Protein AF-K7KP68-F1 (afdb_monomer)

Secondary structure (DSSP, 8-state):
--HHHHTTSTTS-HHHHHHHHHHHHHHHHHHHHHHHHTTB-HHHHTSHHHHHHHHHHHHEETTEEPPHHHHHHHHHHHHHHGGGSHHHHHHHHHHHTTSS---B-SPPPGGGG---

Sequence (116 aa):
MSTRGFLHFEDLSDQQKDKVLNAQVKIEKAIEKALPSDGYSRDELSQRNKRDEIRGFLVYCNGKLLSMKTYDSYVKEVELGTHRSQPYKVLINAISSSNLFLKKVKKIKRWELGRL

Nearest PDB structures (foldseek):
  5zt3-assembly1_A  TM=5.868E-01  e=9.587E-01  Oryza sativa Indica Group

Structure (mmCIF, N/CA/C/O backbone):
data_AF-K7KP68-F1
#
_entry.id   AF-K7KP68-F1
#
loop_
_atom_site.group_PDB
_atom_site.id
_atom_site.type_symbol
_atom_site.label_atom_id
_atom_site.label_alt_id
_atom_site.label_comp_id
_atom_site.label_asym_id
_atom_site.label_entity_id
_atom_site.label_seq_id
_atom_site.pdbx_PDB_ins_code
_atom_site.Cartn_x
_atom_site.Cartn_y
_atom_site.Cartn_z
_atom_site.occupancy
_atom_site.B_iso_or_equiv
_atom_site.auth_seq_id
_atom_site.auth_comp_id
_atom_site.auth_asym_id
_atom_site.auth_atom_id
_atom_site.pdbx_PDB_model_num
ATOM 1 N N . MET A 1 1 ? -17.477 -11.080 -10.272 1.00 33.06 1 MET A N 1
ATOM 2 C CA . MET A 1 1 ? -17.113 -10.468 -8.971 1.00 33.06 1 MET A CA 1
ATOM 3 C C . MET A 1 1 ? -16.057 -11.362 -8.330 1.00 33.06 1 MET A C 1
ATOM 5 O O . MET A 1 1 ? -16.180 -12.568 -8.470 1.00 33.06 1 MET A O 1
ATOM 9 N N . SER A 1 2 ? -14.970 -10.817 -7.770 1.00 37.88 2 SER A N 1
ATOM 10 C CA . SER A 1 2 ? -13.851 -11.637 -7.266 1.00 37.88 2 SER A CA 1
ATOM 11 C C . SER A 1 2 ? -14.236 -12.282 -5.935 1.00 37.88 2 SER A C 1
ATOM 13 O O . SER A 1 2 ? -14.324 -11.596 -4.919 1.00 37.88 2 SER A O 1
ATOM 15 N N . THR A 1 3 ? -14.477 -13.592 -5.950 1.00 41.41 3 THR A N 1
ATOM 16 C CA . THR A 1 3 ? -14.925 -14.417 -4.813 1.00 41.41 3 THR A CA 1
ATOM 17 C C . THR A 1 3 ? -13.996 -14.323 -3.599 1.00 41.41 3 THR A C 1
ATOM 19 O O . THR A 1 3 ? -14.434 -14.502 -2.469 1.00 41.41 3 THR A O 1
ATOM 22 N N . ARG A 1 4 ? -12.718 -13.974 -3.815 1.00 44.75 4 ARG A N 1
ATOM 23 C CA . ARG A 1 4 ? -11.720 -13.833 -2.745 1.00 44.75 4 ARG A CA 1
ATOM 24 C C . ARG A 1 4 ? -12.038 -12.715 -1.762 1.00 44.75 4 ARG A C 1
ATOM 26 O O . ARG A 1 4 ? -11.7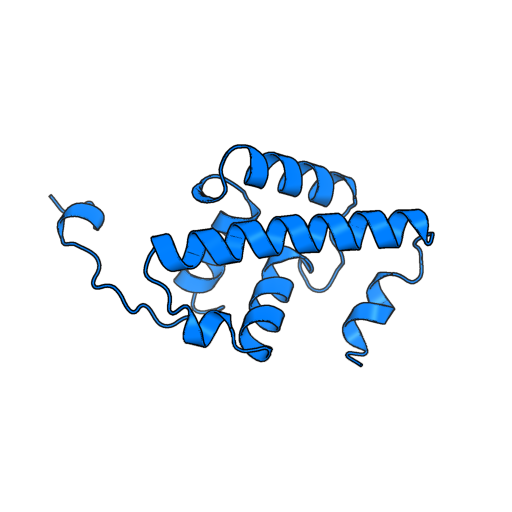95 -12.893 -0.583 1.00 44.75 4 ARG A O 1
ATOM 33 N N . GLY A 1 5 ? -12.597 -11.592 -2.219 1.00 45.25 5 GLY A N 1
ATOM 34 C CA . GLY A 1 5 ? -12.920 -10.485 -1.316 1.00 45.25 5 GLY A CA 1
ATOM 35 C C . GLY A 1 5 ? -13.990 -10.869 -0.295 1.00 45.25 5 GLY A C 1
ATOM 36 O O . GLY A 1 5 ? -13.864 -10.518 0.868 1.00 45.25 5 GLY A O 1
ATOM 37 N N . PHE A 1 6 ? -15.003 -11.632 -0.719 1.00 47.97 6 PHE A N 1
ATOM 38 C CA . PHE A 1 6 ? -16.181 -11.942 0.096 1.00 47.97 6 PHE A CA 1
ATOM 39 C C . PHE A 1 6 ? -15.846 -12.799 1.325 1.00 47.97 6 PHE A C 1
ATOM 41 O O . PHE A 1 6 ? -16.339 -12.512 2.412 1.00 47.97 6 PHE A O 1
ATOM 48 N N . LEU A 1 7 ? -14.935 -13.768 1.177 1.00 53.19 7 LEU A N 1
ATOM 49 C CA . LEU A 1 7 ? -14.553 -14.685 2.259 1.00 53.19 7 LEU A CA 1
ATOM 50 C C . LEU A 1 7 ? -13.915 -13.980 3.469 1.00 53.19 7 LEU A C 1
ATOM 52 O O . LEU A 1 7 ? -13.895 -14.522 4.565 1.00 53.19 7 LEU A O 1
ATOM 56 N N . HIS A 1 8 ? -13.353 -12.784 3.285 1.00 62.25 8 HIS A N 1
ATOM 57 C CA . HIS A 1 8 ? -12.605 -12.098 4.340 1.00 62.25 8 HIS A CA 1
ATOM 58 C C . HIS A 1 8 ? -13.469 -11.221 5.256 1.00 62.25 8 HIS A C 1
ATOM 60 O O . HIS A 1 8 ? -12.961 -10.736 6.266 1.00 62.25 8 HIS A O 1
ATOM 66 N N . PHE A 1 9 ? -14.742 -10.998 4.913 1.00 66.75 9 PHE A N 1
ATOM 67 C CA . PHE A 1 9 ? -15.640 -10.090 5.637 1.00 66.75 9 PHE A CA 1
ATOM 68 C C . PHE A 1 9 ? -16.768 -10.797 6.401 1.00 66.75 9 PHE A C 1
ATOM 70 O O . PHE A 1 9 ? -17.613 -10.095 6.956 1.00 66.75 9 PHE A O 1
ATOM 77 N N . GLU A 1 10 ? -16.820 -12.136 6.412 1.00 68.88 10 GLU A N 1
ATOM 78 C CA . GLU A 1 10 ? -17.961 -12.894 6.964 1.00 68.88 10 GLU A CA 1
ATOM 79 C C . GLU A 1 10 ? -18.280 -12.524 8.423 1.00 68.88 10 GLU A C 1
ATOM 81 O O . GLU A 1 10 ? -19.450 -12.364 8.760 1.00 68.88 10 GLU A O 1
ATOM 86 N N . ASP A 1 11 ? -17.261 -12.249 9.244 1.00 76.50 11 ASP A N 1
ATOM 87 C CA . ASP A 1 11 ? -17.424 -11.937 10.673 1.00 76.50 11 ASP A CA 1
ATOM 88 C C . ASP A 1 11 ? -17.581 -10.436 10.993 1.00 76.50 11 ASP A C 1
ATOM 90 O O . ASP A 1 11 ? -17.567 -10.036 12.160 1.00 76.50 11 ASP A O 1
ATOM 94 N N . LEU A 1 12 ? -17.678 -9.568 9.980 1.00 80.94 12 LEU A N 1
ATOM 95 C CA . LEU A 1 12 ? -17.714 -8.115 10.170 1.00 80.94 12 LEU A CA 1
ATOM 96 C C . LEU A 1 12 ? -19.129 -7.556 9.995 1.00 80.94 12 LEU A C 1
ATOM 98 O O . LEU A 1 12 ? -19.833 -7.877 9.036 1.00 80.94 12 LEU A O 1
ATOM 102 N N . SER A 1 13 ? -19.527 -6.642 10.882 1.00 87.38 13 SER A N 1
ATOM 103 C CA . SER A 1 13 ? -20.732 -5.835 10.678 1.00 87.38 13 SER A CA 1
ATOM 104 C C . SER A 1 13 ? -20.578 -4.936 9.451 1.00 87.38 13 SER A C 1
ATOM 106 O O . SER A 1 13 ? -1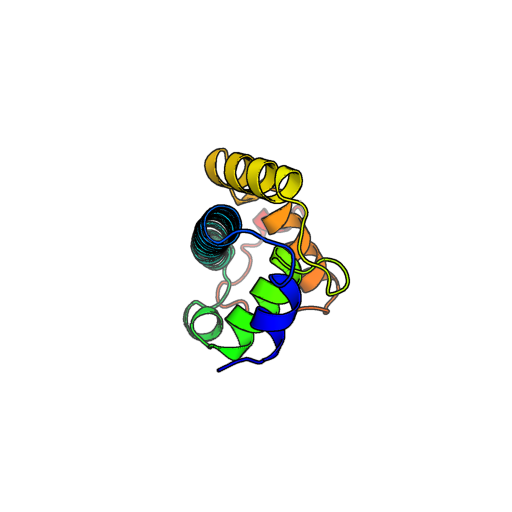9.461 -4.600 9.052 1.00 87.38 13 SER A O 1
ATOM 108 N N . ASP A 1 14 ? -21.683 -4.479 8.865 1.00 87.25 14 ASP A N 1
ATOM 109 C CA . ASP A 1 14 ? -21.618 -3.612 7.681 1.00 87.25 14 ASP A CA 1
ATOM 110 C C . ASP A 1 14 ? -20.849 -2.311 7.958 1.00 87.25 14 ASP A C 1
ATOM 112 O O . ASP A 1 14 ? -20.025 -1.887 7.150 1.00 87.25 14 ASP A O 1
ATOM 116 N N . GLN A 1 15 ? -20.973 -1.759 9.169 1.00 87.44 15 GLN A N 1
ATOM 117 C CA . GLN A 1 15 ? -20.172 -0.610 9.595 1.00 87.44 15 GLN A CA 1
ATOM 118 C C . GLN A 1 15 ? -18.665 -0.926 9.641 1.00 87.44 15 GLN A C 1
ATOM 120 O O . GLN A 1 15 ? -17.834 -0.070 9.329 1.00 87.44 15 GLN A O 1
ATOM 125 N N . GLN A 1 16 ? -18.279 -2.139 10.049 1.00 86.88 16 GLN A N 1
ATOM 126 C CA . GLN A 1 16 ? -16.879 -2.564 10.029 1.00 86.88 16 GLN A CA 1
ATOM 127 C C . GLN A 1 16 ? -16.384 -2.800 8.599 1.00 86.88 16 GLN A C 1
ATOM 129 O O . GLN A 1 16 ? -15.260 -2.403 8.291 1.00 86.88 16 GLN A O 1
ATOM 134 N N . LYS A 1 17 ? -17.212 -3.382 7.722 1.00 88.62 17 LYS A N 1
ATOM 135 C CA . LYS A 1 17 ? -16.895 -3.546 6.294 1.00 88.62 17 LYS A CA 1
ATOM 136 C C . LYS A 1 17 ? -16.618 -2.195 5.645 1.00 88.62 17 LYS A C 1
ATOM 138 O O . LYS A 1 17 ? -15.568 -2.031 5.030 1.00 88.62 17 LYS A O 1
ATOM 143 N N . ASP A 1 18 ? -17.480 -1.206 5.872 1.00 91.12 18 ASP A N 1
ATOM 144 C CA . ASP A 1 18 ? -17.296 0.150 5.348 1.00 91.12 18 ASP A CA 1
ATOM 145 C C . ASP A 1 18 ? -16.003 0.793 5.854 1.00 91.12 18 ASP A C 1
ATOM 147 O O . ASP A 1 18 ? -15.269 1.416 5.084 1.00 91.12 18 ASP A O 1
ATOM 151 N N . LYS A 1 19 ? -15.668 0.624 7.140 1.00 90.69 19 LYS A N 1
ATOM 152 C CA . LYS A 1 19 ? -14.394 1.118 7.687 1.00 90.69 19 LYS A CA 1
ATOM 153 C C . LYS A 1 19 ? -13.190 0.462 7.016 1.00 90.69 19 LYS A C 1
ATOM 155 O O . LYS A 1 19 ? -12.270 1.174 6.614 1.00 90.69 19 LYS A O 1
ATOM 160 N N . VAL A 1 20 ? -13.207 -0.862 6.855 1.00 90.00 20 VAL A N 1
ATOM 161 C CA . VAL A 1 20 ? -12.132 -1.598 6.176 1.00 90.00 20 VAL A CA 1
ATOM 162 C C . VAL A 1 20 ? -11.995 -1.140 4.726 1.00 90.00 20 VAL A C 1
ATOM 164 O O . VAL A 1 20 ? -10.888 -0.824 4.301 1.00 90.00 20 VAL A O 1
ATOM 167 N N . LEU A 1 21 ? -13.094 -1.052 3.974 1.00 90.94 21 LEU A N 1
ATOM 168 C CA . LEU A 1 21 ? -13.068 -0.625 2.573 1.00 90.94 21 LEU A CA 1
ATOM 169 C C . LEU A 1 21 ? -12.533 0.804 2.433 1.00 90.94 21 LEU A C 1
ATOM 171 O O . LEU A 1 21 ? -11.676 1.069 1.591 1.00 90.94 21 LEU A O 1
ATOM 175 N N . ASN A 1 22 ? -12.969 1.717 3.301 1.00 94.06 22 ASN A N 1
ATOM 176 C CA . ASN A 1 22 ? -12.462 3.085 3.316 1.00 94.06 22 ASN A CA 1
ATOM 177 C C . ASN A 1 22 ? -10.962 3.139 3.641 1.00 94.06 22 ASN A C 1
ATOM 179 O O . ASN A 1 22 ? -10.221 3.884 2.995 1.00 94.06 22 ASN A O 1
ATOM 183 N N . ALA A 1 23 ? -10.494 2.337 4.602 1.00 93.50 23 ALA A N 1
ATOM 184 C CA . ALA A 1 23 ? -9.076 2.239 4.931 1.00 93.50 23 ALA A CA 1
ATOM 185 C C . ALA A 1 23 ? -8.254 1.679 3.759 1.00 93.50 23 ALA A C 1
ATOM 187 O O . ALA A 1 23 ? -7.243 2.275 3.388 1.00 93.50 23 ALA A O 1
ATOM 188 N N . GLN A 1 24 ? -8.716 0.596 3.125 1.00 92.75 24 GLN A N 1
ATOM 189 C CA . GLN A 1 24 ? -8.088 0.014 1.935 1.00 92.75 24 GLN A CA 1
ATOM 190 C C . GLN A 1 24 ? -7.953 1.051 0.818 1.00 92.75 24 GLN A C 1
ATOM 192 O O . GLN A 1 24 ? -6.853 1.269 0.318 1.00 92.75 24 GLN A O 1
ATOM 197 N N . VAL A 1 25 ? -9.032 1.771 0.491 1.00 93.38 25 VAL A N 1
ATOM 198 C CA . VAL A 1 25 ? -9.023 2.809 -0.552 1.00 93.38 25 VAL A CA 1
ATOM 199 C C . VAL A 1 25 ? -8.041 3.936 -0.227 1.00 93.38 25 VAL A C 1
ATOM 201 O O . VAL A 1 25 ? -7.335 4.407 -1.120 1.00 93.38 25 VAL A O 1
ATOM 204 N N . LYS A 1 26 ? -7.973 4.384 1.033 1.00 95.94 26 LYS A N 1
ATOM 205 C CA . LYS A 1 26 ? -7.013 5.417 1.455 1.00 95.94 26 LYS A CA 1
ATOM 206 C C . LYS A 1 26 ? -5.567 4.955 1.280 1.00 95.94 26 LYS A C 1
ATOM 208 O O . LYS A 1 26 ? -4.761 5.695 0.715 1.00 95.94 26 LYS A O 1
ATOM 213 N N . ILE A 1 27 ? -5.254 3.744 1.742 1.00 95.31 27 ILE A N 1
ATOM 214 C CA . ILE A 1 27 ? -3.909 3.166 1.644 1.00 95.31 27 ILE A CA 1
ATOM 215 C C . ILE A 1 27 ? -3.538 2.975 0.169 1.00 95.31 27 ILE A C 1
ATOM 217 O O . ILE A 1 27 ? -2.503 3.477 -0.262 1.00 95.31 27 ILE A O 1
ATOM 221 N N . GLU A 1 28 ? -4.400 2.334 -0.626 1.00 93.88 28 GLU A N 1
ATOM 222 C CA . GLU A 1 28 ? -4.175 2.088 -2.057 1.00 93.88 28 GLU A CA 1
ATOM 223 C C . GLU A 1 28 ? -3.908 3.390 -2.818 1.00 93.88 28 GLU A C 1
ATOM 225 O O . GLU A 1 28 ? -2.885 3.504 -3.490 1.00 93.88 28 GLU A O 1
ATOM 230 N N . LYS A 1 29 ? -4.747 4.419 -2.645 1.00 94.56 29 LYS A N 1
ATOM 231 C CA . LYS A 1 29 ? -4.560 5.717 -3.318 1.00 94.56 29 LYS A CA 1
ATOM 232 C C . LYS A 1 29 ? -3.245 6.397 -2.947 1.00 94.56 29 LYS A C 1
ATOM 234 O O . LYS A 1 29 ? -2.603 7.006 -3.805 1.00 94.56 29 LYS A O 1
ATOM 239 N N . ALA A 1 30 ? -2.845 6.329 -1.678 1.00 96.12 30 ALA A N 1
ATOM 240 C CA . ALA A 1 30 ? -1.581 6.904 -1.231 1.00 96.12 30 ALA A CA 1
ATOM 241 C C . ALA A 1 30 ? -0.394 6.200 -1.907 1.00 96.12 30 ALA A C 1
ATOM 243 O O . ALA A 1 30 ? 0.478 6.854 -2.484 1.00 96.12 30 ALA A O 1
ATOM 244 N N . ILE A 1 31 ? -0.403 4.866 -1.909 1.00 95.38 31 ILE A N 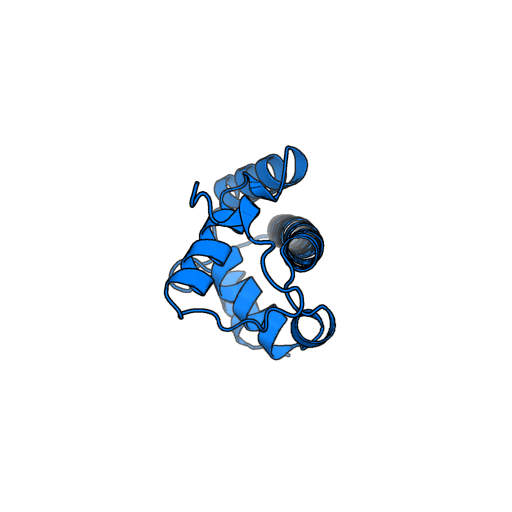1
ATOM 245 C CA . ILE A 1 31 ? 0.613 4.032 -2.557 1.00 95.38 31 ILE A CA 1
ATOM 246 C C . ILE A 1 31 ? 0.665 4.275 -4.071 1.00 95.38 31 ILE A C 1
ATOM 248 O O . ILE A 1 31 ? 1.745 4.510 -4.615 1.00 95.38 31 ILE A O 1
ATOM 252 N N . GLU A 1 32 ? -0.482 4.266 -4.755 1.00 92.19 32 GLU A N 1
ATOM 253 C CA . GLU A 1 32 ? -0.584 4.510 -6.200 1.00 92.19 32 GLU A CA 1
ATOM 254 C C . GLU A 1 32 ? -0.033 5.883 -6.598 1.00 92.19 32 GLU A C 1
ATOM 256 O O . GLU A 1 32 ? 0.466 6.055 -7.709 1.00 92.19 32 GLU A O 1
ATOM 261 N N . LYS A 1 33 ? -0.078 6.865 -5.691 1.00 93.19 33 LYS A N 1
ATOM 262 C CA . LYS A 1 33 ? 0.535 8.181 -5.895 1.00 93.19 33 LYS A CA 1
ATOM 263 C C . LYS A 1 33 ? 2.048 8.174 -5.644 1.00 93.19 33 LYS A C 1
ATOM 265 O O . LYS A 1 33 ? 2.768 8.902 -6.329 1.00 93.19 33 LYS A O 1
ATOM 270 N N . ALA A 1 34 ? 2.528 7.365 -4.701 1.00 95.50 34 ALA A N 1
ATOM 271 C CA . ALA A 1 34 ? 3.939 7.278 -4.320 1.00 95.50 34 ALA A CA 1
ATOM 272 C C . ALA A 1 34 ? 4.785 6.406 -5.268 1.00 95.50 34 ALA A C 1
ATOM 274 O O . ALA A 1 34 ? 5.956 6.687 -5.497 1.00 95.50 34 ALA A O 1
ATOM 275 N N . LEU A 1 35 ? 4.232 5.357 -5.878 1.00 94.94 35 LEU A N 1
ATOM 276 C CA . LEU A 1 35 ? 5.008 4.517 -6.802 1.00 94.94 35 LEU A CA 1
ATOM 277 C C . LEU A 1 35 ? 5.490 5.293 -8.057 1.00 94.94 35 LEU A C 1
ATOM 279 O O . LEU A 1 35 ? 6.666 5.196 -8.416 1.00 94.94 35 LEU A O 1
ATOM 283 N N . PRO A 1 36 ? 4.674 6.143 -8.710 1.00 92.75 36 PRO A N 1
ATOM 284 C CA . PRO A 1 36 ? 5.140 6.952 -9.836 1.00 92.75 36 PRO A CA 1
ATOM 285 C C . PRO A 1 36 ? 6.209 7.993 -9.480 1.00 92.75 36 PRO A C 1
ATOM 287 O O . PRO A 1 36 ? 7.021 8.342 -10.348 1.00 92.75 36 PRO A O 1
ATOM 290 N N . SER A 1 37 ? 6.237 8.514 -8.243 1.00 91.75 37 SER A N 1
ATOM 291 C CA . SER A 1 37 ? 7.327 9.414 -7.830 1.00 91.75 37 SER A CA 1
ATOM 292 C C . SER A 1 37 ? 8.669 8.689 -7.846 1.00 91.75 37 SER A C 1
ATOM 294 O O . SER A 1 37 ? 9.658 9.268 -8.289 1.00 91.75 37 SER A O 1
ATOM 296 N N . ASP A 1 38 ? 8.653 7.397 -7.520 1.00 91.56 38 ASP A N 1
ATOM 297 C CA . ASP A 1 38 ? 9.831 6.527 -7.427 1.00 91.56 38 ASP A CA 1
ATOM 298 C C . ASP A 1 38 ? 10.176 5.855 -8.767 1.00 91.56 38 ASP A C 1
ATOM 300 O O . ASP A 1 38 ? 11.118 5.065 -8.883 1.00 91.56 38 ASP A O 1
ATOM 304 N N . GLY A 1 39 ? 9.442 6.230 -9.819 1.00 92.50 39 GLY A N 1
ATOM 305 C CA . GLY A 1 39 ? 9.751 5.901 -11.201 1.00 92.50 39 GLY A CA 1
ATOM 306 C C . GLY A 1 39 ? 9.043 4.672 -11.750 1.00 92.50 39 GLY A C 1
ATOM 307 O O . GLY A 1 39 ? 9.415 4.241 -12.840 1.00 92.50 39 GLY A O 1
ATOM 308 N N . TYR A 1 40 ? 8.050 4.116 -11.054 1.00 94.38 40 TYR A N 1
ATOM 309 C CA . TYR A 1 40 ? 7.242 3.009 -11.572 1.00 94.38 40 TYR A CA 1
ATOM 310 C C . TYR A 1 40 ? 6.220 3.482 -12.623 1.00 94.38 40 TYR A C 1
ATOM 312 O O . TYR A 1 40 ? 5.756 4.626 -12.594 1.00 94.38 40 TYR A O 1
ATOM 320 N N . SER A 1 41 ? 5.903 2.614 -13.589 1.00 93.50 41 SER A N 1
ATOM 321 C CA . SER A 1 41 ? 4.990 2.914 -14.700 1.00 93.50 41 SER A CA 1
ATOM 322 C C . SER A 1 41 ? 3.560 3.159 -14.214 1.00 93.50 41 SER A C 1
ATOM 324 O O . SER A 1 41 ? 2.947 2.283 -13.612 1.00 93.50 41 SER A O 1
ATOM 326 N N . ARG A 1 42 ? 2.989 4.325 -14.542 1.00 91.56 42 ARG A N 1
ATOM 327 C CA . ARG A 1 42 ? 1.561 4.600 -14.300 1.00 91.56 42 ARG A CA 1
ATOM 328 C C . ARG A 1 42 ? 0.653 3.672 -15.104 1.00 91.56 42 ARG A C 1
ATOM 330 O O . ARG A 1 42 ? -0.355 3.224 -14.571 1.00 91.56 42 ARG A O 1
ATOM 337 N N . ASP A 1 43 ? 1.024 3.371 -16.345 1.00 92.69 43 ASP A N 1
ATOM 338 C CA . ASP A 1 43 ? 0.217 2.528 -17.230 1.00 92.69 43 ASP A CA 1
ATOM 339 C C . ASP A 1 43 ? 0.097 1.113 -16.669 1.00 92.69 43 ASP A C 1
ATOM 341 O O . ASP A 1 43 ? -0.996 0.558 -16.619 1.00 92.69 43 ASP A O 1
ATOM 345 N N . GLU A 1 44 ? 1.195 0.549 -16.163 1.00 92.38 44 GLU A N 1
ATOM 346 C CA . GLU A 1 44 ? 1.163 -0.764 -15.520 1.00 92.38 44 GLU A CA 1
ATOM 347 C C . GLU A 1 44 ? 0.389 -0.740 -14.196 1.00 92.38 44 GLU A C 1
ATOM 3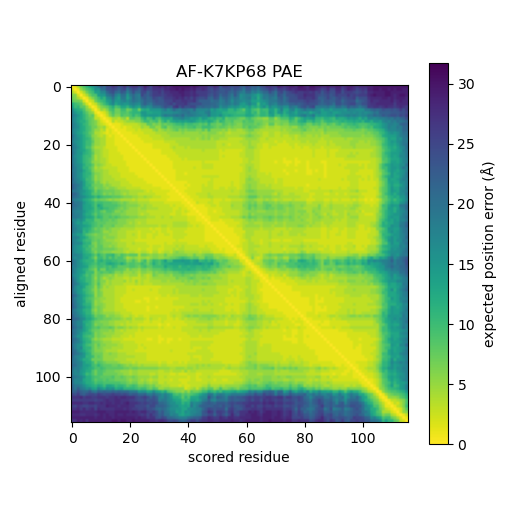49 O O . GLU A 1 44 ? -0.433 -1.620 -13.957 1.00 92.38 44 GLU A O 1
ATOM 354 N N . LEU A 1 45 ? 0.567 0.297 -13.367 1.00 92.81 45 LEU A N 1
ATOM 355 C CA . LEU A 1 45 ? -0.209 0.466 -12.130 1.00 92.81 45 LEU A CA 1
ATOM 356 C C . LEU A 1 45 ? -1.717 0.639 -12.393 1.00 92.81 45 LEU A C 1
ATOM 358 O O . LEU A 1 45 ? -2.539 0.330 -11.533 1.00 92.81 45 LEU A O 1
ATOM 362 N N . SER A 1 46 ? -2.105 1.092 -13.589 1.00 91.00 46 SER A N 1
ATOM 363 C CA . SER A 1 46 ? -3.508 1.183 -14.005 1.00 91.00 46 SER A CA 1
ATOM 364 C C . SER A 1 46 ? -4.124 -0.170 -14.391 1.00 91.00 46 SER A C 1
ATOM 366 O O . SER A 1 46 ? -5.351 -0.286 -14.496 1.00 91.00 46 SER A O 1
ATOM 368 N N . GLN A 1 47 ? -3.310 -1.214 -14.567 1.00 93.56 47 GLN A N 1
ATOM 369 C CA . GLN A 1 47 ? -3.801 -2.542 -14.907 1.00 93.56 47 GLN A CA 1
ATOM 370 C C . GLN A 1 47 ? -4.432 -3.212 -13.686 1.00 93.56 47 GLN A C 1
ATOM 372 O O . GLN A 1 47 ? -3.912 -3.181 -12.569 1.00 93.56 47 GLN A O 1
ATOM 377 N N . ARG A 1 48 ? -5.587 -3.843 -13.901 1.00 92.56 48 ARG A N 1
ATOM 378 C CA . ARG A 1 48 ? -6.378 -4.442 -12.820 1.00 92.56 48 ARG A CA 1
ATOM 379 C C . ARG A 1 48 ? -5.623 -5.542 -12.073 1.00 92.56 48 ARG A C 1
ATOM 381 O O . ARG A 1 48 ? -5.617 -5.529 -10.850 1.00 92.56 48 ARG A O 1
ATOM 388 N N . ASN A 1 49 ? -4.983 -6.455 -12.800 1.00 92.75 49 ASN A N 1
ATOM 389 C CA . ASN A 1 49 ? -4.159 -7.525 -12.229 1.00 92.75 49 ASN A CA 1
ATOM 390 C C . ASN A 1 49 ? -3.068 -6.966 -11.306 1.00 92.75 49 ASN A C 1
ATOM 392 O O . ASN A 1 49 ? -2.886 -7.476 -10.208 1.00 92.75 49 ASN A O 1
ATOM 396 N N . LYS A 1 50 ? -2.410 -5.871 -11.701 1.00 92.44 50 LYS A N 1
ATOM 397 C CA . LYS A 1 50 ? -1.353 -5.248 -10.900 1.00 92.44 50 LYS A CA 1
ATOM 398 C C . LYS A 1 50 ? -1.876 -4.572 -9.644 1.00 92.44 50 LYS A C 1
ATOM 400 O O . LYS A 1 50 ? -1.277 -4.730 -8.582 1.00 92.44 50 LYS A O 1
ATOM 405 N N . ARG A 1 51 ? -3.025 -3.898 -9.719 1.00 91.31 51 ARG A N 1
ATOM 406 C CA . ARG A 1 51 ? -3.704 -3.402 -8.511 1.00 91.31 51 ARG A CA 1
ATOM 407 C C . ARG A 1 51 ? -4.111 -4.534 -7.575 1.00 91.31 51 ARG A C 1
ATOM 409 O O . ARG A 1 51 ? -3.965 -4.394 -6.366 1.00 91.31 51 ARG A O 1
ATOM 416 N N . ASP A 1 52 ? -4.597 -5.648 -8.116 1.00 90.62 52 ASP A N 1
ATOM 417 C CA . ASP A 1 52 ? -4.991 -6.808 -7.315 1.00 90.62 52 ASP A CA 1
ATOM 418 C C . ASP A 1 52 ? -3.769 -7.475 -6.645 1.00 90.62 52 ASP A C 1
ATOM 420 O O . ASP A 1 52 ? -3.846 -7.825 -5.466 1.00 90.62 52 ASP A O 1
ATOM 424 N N . GLU A 1 53 ? -2.624 -7.570 -7.337 1.00 91.56 53 GLU A N 1
ATOM 425 C CA . GLU A 1 53 ? -1.336 -7.999 -6.761 1.00 91.56 53 GLU A CA 1
ATOM 426 C C . GLU A 1 53 ? -0.900 -7.070 -5.614 1.00 91.56 53 GLU A C 1
ATOM 428 O O . GLU A 1 53 ? -0.648 -7.535 -4.503 1.00 91.56 53 GLU A O 1
ATOM 433 N N . ILE A 1 54 ? -0.870 -5.752 -5.853 1.00 93.00 54 ILE A N 1
ATOM 434 C CA . ILE A 1 54 ? -0.511 -4.735 -4.850 1.00 93.00 54 ILE A CA 1
ATOM 435 C C . ILE A 1 54 ? -1.435 -4.822 -3.630 1.00 93.00 54 ILE A C 1
ATOM 437 O O . ILE A 1 54 ? -0.958 -4.848 -2.494 1.00 93.00 54 IL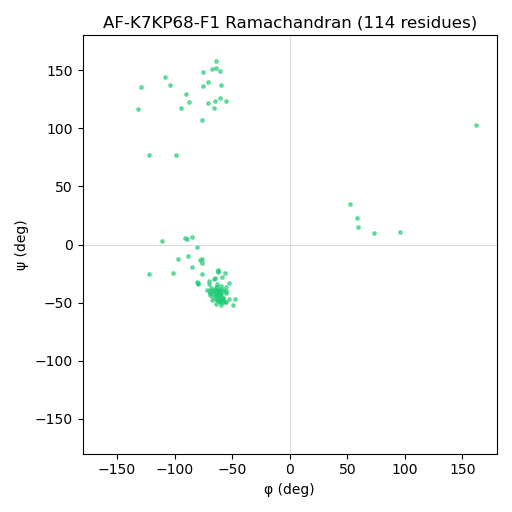E A O 1
ATOM 441 N N . ARG A 1 55 ? -2.752 -4.923 -3.849 1.00 91.25 55 ARG A N 1
ATOM 442 C CA . ARG A 1 55 ? -3.739 -5.093 -2.776 1.00 91.25 55 ARG A CA 1
ATOM 443 C C . ARG A 1 55 ? -3.443 -6.338 -1.944 1.00 91.25 55 ARG A C 1
ATOM 445 O O . ARG A 1 55 ? -3.540 -6.274 -0.723 1.00 91.25 55 ARG A O 1
ATOM 452 N N . GLY A 1 56 ? -3.039 -7.439 -2.579 1.00 90.38 56 GLY A N 1
ATOM 453 C CA . GLY A 1 56 ? -2.588 -8.657 -1.902 1.00 90.38 56 GLY A CA 1
ATOM 454 C C . GLY A 1 56 ? -1.552 -8.375 -0.812 1.00 90.38 56 GLY A C 1
ATOM 455 O O . GLY A 1 56 ? -1.757 -8.747 0.341 1.00 90.38 56 GLY A O 1
ATOM 456 N N . PHE A 1 57 ? -0.492 -7.640 -1.150 1.00 89.88 57 PHE A N 1
ATOM 457 C CA . PHE A 1 57 ? 0.572 -7.279 -0.204 1.00 89.88 57 PHE A CA 1
ATOM 458 C C . PHE A 1 57 ? 0.139 -6.266 0.860 1.00 89.88 57 PHE A C 1
ATOM 460 O O . PHE A 1 57 ? 0.623 -6.316 1.988 1.00 89.88 57 PHE A O 1
ATOM 467 N N . LEU A 1 58 ? -0.747 -5.335 0.508 1.00 89.50 58 LEU A N 1
ATOM 468 C CA . LEU A 1 58 ? -1.158 -4.249 1.400 1.00 89.50 58 LEU A CA 1
ATOM 469 C C . LEU A 1 58 ? -2.193 -4.666 2.445 1.00 89.50 58 LEU A C 1
ATOM 471 O O . LEU A 1 58 ? -2.225 -4.104 3.536 1.00 89.50 58 LEU A O 1
ATOM 475 N N . VAL A 1 59 ? -3.074 -5.593 2.081 1.00 82.31 59 VAL A N 1
ATOM 476 C CA . VAL A 1 59 ? -4.360 -5.805 2.756 1.00 82.31 59 VAL A CA 1
ATOM 477 C C . VAL A 1 59 ? -4.505 -7.232 3.289 1.00 82.31 59 VAL A C 1
ATOM 479 O O . VAL A 1 59 ? -5.234 -7.462 4.257 1.00 82.31 59 VAL A O 1
ATOM 482 N N . TYR A 1 60 ? -3.792 -8.187 2.686 1.00 77.62 60 TYR A N 1
ATOM 483 C CA . TYR A 1 60 ? -3.926 -9.611 2.976 1.00 77.62 60 TYR A CA 1
ATOM 484 C C . TYR A 1 60 ? -2.592 -10.218 3.423 1.00 77.62 60 TYR A C 1
ATOM 486 O O . TYR A 1 60 ? -1.924 -10.931 2.672 1.00 77.62 60 TYR A O 1
ATOM 494 N N . CYS A 1 61 ? -2.201 -9.973 4.676 1.00 68.81 61 CYS A N 1
ATOM 495 C CA . CYS A 1 61 ? -1.001 -10.590 5.241 1.00 68.81 61 CYS A CA 1
ATOM 496 C C . CYS A 1 61 ? -1.210 -12.108 5.361 1.00 68.81 61 CYS A C 1
ATOM 498 O O . CYS A 1 61 ? -2.114 -12.562 6.064 1.00 68.81 61 CYS A O 1
ATOM 500 N N . ASN A 1 62 ? -0.405 -12.898 4.643 1.00 69.25 62 ASN A N 1
ATOM 501 C CA . ASN A 1 62 ? -0.548 -14.357 4.547 1.00 69.25 62 ASN A CA 1
ATOM 502 C C . ASN A 1 62 ? -1.969 -14.806 4.150 1.00 69.25 62 ASN A C 1
ATOM 504 O O . ASN A 1 62 ? -2.476 -15.812 4.646 1.00 69.25 62 ASN A O 1
ATOM 508 N N . GLY A 1 63 ? -2.637 -14.027 3.291 1.00 71.06 63 GLY A N 1
ATOM 509 C CA . GLY A 1 63 ? -4.000 -14.318 2.845 1.00 71.06 63 GLY A CA 1
ATOM 510 C C . GLY A 1 63 ? -5.081 -14.069 3.900 1.00 71.06 63 GLY A C 1
ATOM 511 O O . GLY A 1 63 ? -6.223 -14.453 3.678 1.00 71.06 63 GLY A O 1
ATOM 512 N N . LYS A 1 64 ? -4.762 -13.441 5.037 1.00 78.44 64 LYS A N 1
ATOM 513 C CA . LYS A 1 64 ? -5.743 -13.034 6.051 1.00 78.44 64 LYS A CA 1
ATOM 514 C C . LYS A 1 64 ? -5.919 -11.524 6.047 1.00 78.44 64 LYS A C 1
ATOM 516 O O . LYS A 1 64 ? -4.956 -10.783 5.856 1.00 78.44 64 LYS A O 1
ATOM 521 N N . LEU A 1 65 ? -7.150 -11.079 6.288 1.00 83.06 65 LEU A N 1
ATOM 522 C CA . LEU A 1 65 ? -7.451 -9.661 6.443 1.00 83.06 65 LEU A CA 1
ATOM 523 C C . LEU A 1 65 ? -6.654 -9.088 7.620 1.00 83.06 65 LEU A C 1
ATOM 525 O O . LEU A 1 65 ? -6.559 -9.709 8.682 1.00 83.06 65 LEU A O 1
ATOM 529 N N . LEU A 1 66 ? -6.098 -7.893 7.440 1.00 87.25 66 LEU A N 1
ATOM 530 C CA . LEU A 1 66 ? -5.483 -7.161 8.540 1.00 87.25 66 LEU A CA 1
ATOM 531 C C . LEU A 1 66 ? -6.500 -6.853 9.647 1.00 87.25 66 LEU A C 1
ATOM 533 O O . LEU A 1 66 ? -7.686 -6.635 9.396 1.00 87.25 66 LEU A O 1
ATOM 537 N N . SER A 1 67 ? -6.015 -6.788 10.887 1.00 87.38 67 SER A N 1
ATOM 538 C CA . SER A 1 67 ? -6.840 -6.332 12.006 1.00 87.38 67 SER A CA 1
ATOM 539 C C . SER A 1 67 ? -7.245 -4.866 11.815 1.00 87.38 67 SER A C 1
ATOM 541 O O . SER A 1 67 ? -6.489 -4.082 11.235 1.00 87.38 67 SER A O 1
ATOM 543 N N . MET A 1 68 ? -8.392 -4.457 12.367 1.00 87.00 68 MET A N 1
ATOM 544 C CA . MET A 1 68 ? -8.837 -3.055 12.302 1.00 87.00 68 MET A CA 1
ATOM 545 C C . MET A 1 68 ? -7.787 -2.089 12.872 1.00 87.00 68 MET A C 1
ATOM 547 O O . MET A 1 68 ? -7.489 -1.063 12.273 1.00 87.00 68 MET A O 1
ATOM 551 N N . LYS A 1 69 ? -7.131 -2.478 13.973 1.00 90.62 69 LYS A N 1
ATOM 552 C CA . LYS A 1 69 ? -6.031 -1.711 14.573 1.00 90.62 69 LYS A CA 1
ATOM 553 C C . LYS 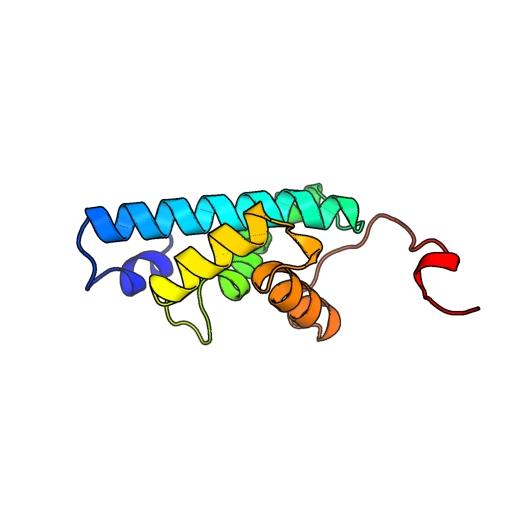A 1 69 ? -4.867 -1.509 13.596 1.00 90.62 69 LYS A C 1
ATOM 555 O O . LYS A 1 69 ? -4.247 -0.448 13.583 1.00 90.62 69 LYS A O 1
ATOM 560 N N . THR A 1 70 ? -4.560 -2.519 12.784 1.00 92.44 70 THR A N 1
ATOM 561 C CA . THR A 1 70 ? -3.520 -2.417 11.755 1.00 92.44 70 THR A CA 1
ATOM 562 C C . THR A 1 70 ? -3.952 -1.481 10.630 1.00 92.44 70 THR A C 1
ATOM 564 O O . THR A 1 70 ? -3.141 -0.659 10.215 1.00 92.44 70 THR A O 1
ATOM 567 N N . TYR A 1 71 ? -5.213 -1.539 10.184 1.00 91.88 71 TYR A N 1
ATOM 568 C CA . TYR A 1 71 ? -5.738 -0.577 9.209 1.00 91.88 71 TYR A CA 1
ATOM 569 C C . TYR A 1 71 ? -5.646 0.860 9.713 1.00 91.88 71 TYR A C 1
ATOM 571 O O . TYR A 1 71 ? -5.129 1.710 8.993 1.00 91.88 71 TYR A O 1
ATOM 579 N N . ASP A 1 72 ? -6.075 1.127 10.947 1.00 93.00 72 ASP A N 1
ATOM 580 C CA . ASP A 1 72 ? -6.009 2.469 11.533 1.00 93.00 72 ASP A CA 1
ATOM 581 C C . ASP A 1 72 ? -4.559 2.973 11.616 1.00 93.00 72 ASP A C 1
ATOM 583 O O . ASP A 1 72 ? -4.274 4.120 11.260 1.00 93.00 72 ASP A O 1
ATOM 587 N N . SER A 1 73 ? -3.618 2.104 12.017 1.00 95.38 73 SER A N 1
ATOM 588 C CA . SER A 1 73 ? -2.183 2.430 12.013 1.00 95.38 73 SER A CA 1
ATOM 589 C C . SER A 1 73 ? -1.699 2.761 10.606 1.00 95.38 73 SER A C 1
ATOM 591 O O . SER A 1 73 ? -1.077 3.798 10.390 1.00 95.38 73 SER A O 1
ATOM 593 N N . TYR A 1 74 ? -2.020 1.912 9.630 1.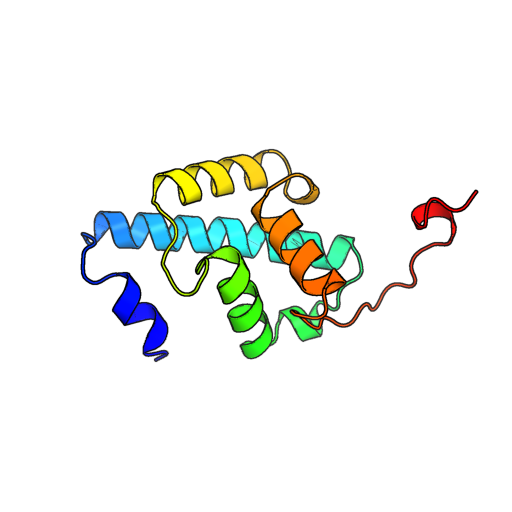00 95.25 74 TYR A N 1
ATOM 594 C CA . TYR A 1 74 ? -1.575 2.077 8.252 1.00 95.25 74 TYR A CA 1
ATOM 595 C C . TYR A 1 74 ? -2.135 3.346 7.616 1.00 95.25 74 TYR A C 1
ATOM 597 O O . TYR A 1 74 ? -1.380 4.066 6.966 1.00 95.25 74 TYR A O 1
ATOM 605 N N . VAL A 1 75 ? -3.414 3.662 7.846 1.00 96.38 75 VAL A N 1
ATOM 606 C CA . VAL A 1 75 ? -4.035 4.916 7.395 1.00 96.38 75 VAL A CA 1
ATOM 607 C C . VAL A 1 75 ? -3.290 6.117 7.975 1.00 96.38 75 VAL A C 1
ATOM 609 O O . VAL A 1 75 ? -2.875 6.997 7.222 1.00 96.38 75 VAL A O 1
ATOM 612 N N . LYS A 1 76 ? -3.035 6.126 9.287 1.00 97.12 76 LYS A N 1
ATOM 613 C CA . LYS A 1 76 ? -2.297 7.215 9.940 1.00 97.12 76 LYS A CA 1
ATOM 614 C C . LYS A 1 76 ? -0.877 7.360 9.386 1.00 97.12 76 LYS A C 1
ATOM 616 O O . LYS A 1 76 ? -0.407 8.470 9.155 1.00 97.12 76 LYS A O 1
ATOM 621 N N . GLU A 1 77 ? -0.184 6.250 9.157 1.00 97.62 77 GLU A N 1
ATOM 622 C CA . GLU A 1 77 ? 1.174 6.260 8.613 1.00 97.62 77 GLU A CA 1
ATOM 623 C C . GLU A 1 77 ? 1.231 6.798 7.177 1.00 97.62 77 GLU A C 1
ATOM 625 O O . GLU A 1 77 ? 2.127 7.585 6.862 1.00 97.62 77 GLU A O 1
ATOM 630 N N . VAL A 1 78 ? 0.290 6.417 6.301 1.00 97.00 78 VAL A N 1
ATOM 631 C CA . VAL A 1 78 ? 0.272 6.943 4.924 1.00 97.00 78 VAL A CA 1
ATOM 632 C C . VAL A 1 78 ? -0.121 8.418 4.869 1.00 97.00 78 VAL A C 1
ATOM 634 O O . VAL A 1 78 ? 0.398 9.125 4.005 1.00 97.00 78 VAL A O 1
ATOM 637 N N . GLU A 1 79 ? -0.972 8.883 5.793 1.00 95.88 79 GLU A N 1
ATOM 638 C CA . GLU A 1 79 ? -1.355 10.294 5.946 1.00 95.88 79 GLU A CA 1
ATOM 639 C C . GLU A 1 79 ? -0.175 11.153 6.446 1.00 95.88 79 GLU A C 1
ATOM 641 O O . GLU A 1 79 ? 0.009 12.273 5.972 1.00 95.88 79 GLU A O 1
ATOM 646 N N . LEU A 1 80 ? 0.672 10.623 7.340 1.00 95.94 80 LEU A N 1
ATOM 647 C CA . LEU A 1 80 ? 1.881 11.311 7.825 1.00 95.94 80 LEU A CA 1
ATOM 648 C C . LEU A 1 80 ? 3.040 11.303 6.816 1.00 95.94 80 LEU A C 1
ATOM 650 O O . LEU A 1 80 ? 3.917 12.167 6.868 1.00 95.94 80 LEU A O 1
ATOM 654 N N . GLY A 1 81 ? 3.079 10.326 5.912 1.00 95.69 81 GLY A N 1
ATOM 655 C CA . GLY A 1 81 ? 4.094 10.254 4.868 1.00 95.69 81 GLY A CA 1
ATOM 656 C C . GLY A 1 81 ? 4.206 8.868 4.253 1.00 95.69 81 GLY A C 1
ATOM 657 O O . GLY A 1 81 ? 4.861 7.980 4.801 1.00 95.69 81 GLY A O 1
ATOM 658 N N . THR A 1 82 ? 3.640 8.705 3.056 1.00 96.50 82 THR A N 1
ATOM 659 C CA . THR A 1 82 ? 3.530 7.408 2.377 1.00 96.50 82 THR A CA 1
ATOM 660 C C . THR A 1 82 ? 4.864 6.671 2.251 1.00 96.50 82 THR A C 1
ATOM 662 O O . THR A 1 82 ? 4.934 5.511 2.641 1.00 96.50 82 THR A O 1
ATOM 665 N N . HIS A 1 83 ? 5.946 7.325 1.819 1.00 96.94 83 HIS A N 1
ATOM 666 C CA . HIS A 1 83 ? 7.259 6.677 1.650 1.00 96.94 83 HIS A CA 1
ATOM 667 C C . HIS A 1 83 ? 7.872 6.117 2.940 1.00 96.94 83 HIS A C 1
ATOM 669 O O . HIS A 1 83 ? 8.733 5.243 2.885 1.00 96.94 83 HIS A O 1
ATOM 675 N N . ARG A 1 84 ? 7.450 6.611 4.110 1.00 94.88 84 ARG A N 1
ATOM 676 C CA . ARG A 1 84 ? 7.942 6.152 5.422 1.00 94.88 84 ARG A CA 1
ATOM 677 C C . ARG A 1 84 ? 7.023 5.113 6.071 1.00 94.88 84 ARG A C 1
ATOM 679 O O . ARG A 1 84 ? 7.440 4.471 7.040 1.00 94.88 84 ARG A O 1
ATOM 686 N N . SER A 1 85 ? 5.815 4.952 5.533 1.00 96.81 85 SER A N 1
ATOM 687 C CA . SER A 1 85 ? 4.776 4.058 6.041 1.00 96.81 85 SER A CA 1
ATOM 688 C C . SER A 1 85 ? 5.148 2.581 5.890 1.00 96.81 85 SER A C 1
ATOM 690 O O . SER A 1 85 ? 5.869 2.195 4.963 1.00 96.81 85 SER A O 1
ATOM 692 N N . GLN A 1 86 ? 4.641 1.737 6.787 1.00 95.06 86 GLN A N 1
ATOM 693 C CA . GLN A 1 86 ? 4.788 0.286 6.685 1.00 95.06 86 GLN A CA 1
ATOM 694 C C . GLN A 1 86 ? 4.167 -0.298 5.406 1.00 95.06 86 GLN A C 1
ATOM 696 O O . GLN A 1 86 ? 4.865 -1.065 4.744 1.00 95.06 86 GLN A O 1
ATOM 701 N N . PRO A 1 87 ? 2.949 0.093 4.973 1.00 94.88 87 PRO A N 1
ATOM 702 C CA . PRO A 1 87 ? 2.385 -0.317 3.683 1.00 94.88 87 PRO A CA 1
ATOM 703 C C . PRO A 1 87 ? 3.348 -0.157 2.505 1.00 94.88 87 PRO A C 1
ATOM 705 O O . PRO A 1 87 ? 3.538 -1.072 1.704 1.00 94.88 87 PRO A O 1
ATOM 708 N N . TYR A 1 88 ? 4.003 1.003 2.420 1.00 96.56 88 TYR A N 1
ATOM 709 C CA . TYR A 1 88 ? 4.940 1.281 1.341 1.00 96.56 88 TYR A CA 1
ATOM 710 C C . TYR A 1 88 ? 6.199 0.421 1.453 1.00 96.56 88 TYR A C 1
ATOM 712 O O . TYR A 1 88 ? 6.626 -0.173 0.467 1.00 96.56 88 TYR A O 1
ATOM 720 N N . LYS A 1 89 ? 6.761 0.280 2.660 1.00 95.56 89 LYS A N 1
ATOM 721 C CA . LYS A 1 89 ? 7.926 -0.584 2.910 1.00 95.56 89 LYS A CA 1
ATOM 722 C C . LYS A 1 89 ? 7.653 -2.042 2.554 1.00 95.56 89 LYS A C 1
ATOM 724 O O . LYS A 1 89 ? 8.500 -2.671 1.930 1.00 95.56 89 LYS A O 1
ATOM 729 N N . VAL A 1 90 ? 6.475 -2.564 2.899 1.00 93.31 90 VAL A N 1
ATOM 730 C CA . VAL A 1 90 ? 6.050 -3.925 2.537 1.00 93.31 90 VAL A CA 1
ATOM 731 C C . VAL A 1 90 ? 6.070 -4.107 1.020 1.00 93.31 90 VAL A C 1
ATOM 733 O O . VAL A 1 90 ? 6.636 -5.084 0.534 1.00 93.31 90 VAL A O 1
ATOM 736 N N . LEU A 1 91 ? 5.535 -3.147 0.262 1.00 94.00 91 LEU A N 1
ATOM 737 C CA . LEU A 1 91 ? 5.565 -3.208 -1.200 1.00 94.00 91 LEU A CA 1
ATOM 738 C C . LEU A 1 91 ? 6.970 -3.089 -1.777 1.00 94.00 91 LEU A C 1
ATOM 740 O O . LEU A 1 91 ? 7.327 -3.870 -2.652 1.00 94.00 91 LEU A O 1
ATOM 744 N N . ILE A 1 92 ? 7.781 -2.148 -1.294 1.00 95.19 92 ILE A N 1
ATOM 745 C CA . ILE A 1 92 ? 9.164 -2.007 -1.761 1.00 95.19 92 ILE A CA 1
ATOM 746 C C . ILE A 1 92 ? 9.965 -3.279 -1.476 1.00 95.19 92 ILE A C 1
ATOM 748 O O . ILE A 1 92 ? 10.710 -3.720 -2.346 1.00 95.19 92 ILE A O 1
ATOM 752 N N . ASN A 1 93 ? 9.757 -3.913 -0.321 1.00 94.38 93 ASN A N 1
ATOM 753 C CA . ASN A 1 93 ? 10.364 -5.200 0.010 1.00 94.38 93 ASN A CA 1
ATOM 754 C C . ASN A 1 93 ? 9.871 -6.328 -0.908 1.00 94.38 93 ASN A C 1
ATOM 756 O O . ASN A 1 93 ? 10.667 -7.165 -1.329 1.00 94.38 93 ASN A O 1
ATOM 760 N N . ALA A 1 94 ? 8.581 -6.355 -1.255 1.00 93.62 94 ALA A N 1
ATOM 761 C CA . ALA A 1 94 ? 8.048 -7.321 -2.213 1.00 93.62 94 ALA A CA 1
ATOM 762 C C . ALA A 1 94 ? 8.663 -7.137 -3.610 1.00 93.62 94 ALA A C 1
ATOM 764 O O . ALA A 1 94 ? 9.005 -8.122 -4.263 1.00 93.62 94 ALA A O 1
ATOM 765 N N . ILE A 1 95 ? 8.859 -5.888 -4.043 1.00 94.00 95 ILE A N 1
ATOM 766 C CA . ILE A 1 95 ? 9.498 -5.566 -5.324 1.00 94.00 95 ILE A CA 1
ATOM 767 C C . ILE A 1 95 ? 10.978 -5.951 -5.306 1.00 94.00 95 ILE A C 1
ATOM 769 O O . ILE A 1 95 ? 11.450 -6.621 -6.221 1.00 94.00 95 ILE A O 1
ATOM 773 N N . SER A 1 96 ? 11.715 -5.572 -4.258 1.00 92.69 96 SER A N 1
ATOM 774 C CA . SER A 1 96 ? 13.145 -5.876 -4.142 1.00 92.69 96 SER A CA 1
ATOM 775 C C . SER A 1 96 ? 13.417 -7.375 -4.011 1.00 92.69 96 SER A C 1
ATOM 777 O O . SER A 1 96 ? 14.433 -7.856 -4.508 1.00 92.69 96 SER A O 1
ATOM 779 N N . SER A 1 97 ? 12.482 -8.123 -3.420 1.00 93.75 97 SER A N 1
ATOM 780 C CA . SER A 1 97 ? 12.541 -9.585 -3.304 1.00 93.75 97 SER A CA 1
ATOM 781 C C . SER A 1 97 ? 11.995 -10.316 -4.535 1.00 93.75 97 SER A C 1
ATOM 783 O O . SER A 1 97 ? 11.877 -11.534 -4.505 1.00 93.75 97 SER A O 1
ATOM 785 N N . SER A 1 98 ? 11.645 -9.602 -5.614 1.00 91.50 98 SER A N 1
ATOM 786 C CA . SER A 1 98 ? 11.061 -10.176 -6.840 1.00 91.50 98 SER A CA 1
ATOM 787 C C . SER A 1 98 ? 9.746 -10.946 -6.626 1.00 91.50 98 SER A C 1
ATOM 789 O O . SER A 1 98 ? 9.363 -11.769 -7.450 1.00 91.50 98 SER A O 1
ATOM 791 N N . ASN A 1 99 ? 9.025 -10.659 -5.540 1.00 91.88 99 ASN A N 1
ATOM 792 C CA . ASN A 1 99 ? 7.679 -11.185 -5.292 1.00 91.88 99 ASN A CA 1
ATOM 793 C C . ASN A 1 99 ? 6.595 -10.331 -5.971 1.00 91.88 99 ASN A C 1
ATOM 795 O O . ASN A 1 99 ? 5.476 -10.795 -6.173 1.00 91.88 99 ASN A O 1
ATOM 799 N N . LEU A 1 100 ? 6.921 -9.082 -6.318 1.00 92.88 100 LEU A N 1
ATOM 800 C CA . LEU A 1 100 ? 6.064 -8.167 -7.064 1.00 92.88 100 LEU A CA 1
ATOM 801 C C . LEU A 1 100 ? 6.862 -7.529 -8.202 1.00 92.88 100 LEU A C 1
ATOM 803 O O . LEU A 1 100 ? 7.798 -6.768 -7.973 1.00 92.88 100 LEU A O 1
ATOM 807 N N . PHE A 1 101 ? 6.467 -7.798 -9.441 1.00 93.12 101 PHE A N 1
ATOM 808 C CA . PHE A 1 101 ? 7.129 -7.224 -10.610 1.00 93.12 101 PHE A CA 1
ATOM 809 C C . PHE A 1 101 ? 6.408 -5.956 -11.054 1.00 93.12 101 PHE A C 1
ATOM 811 O O . PHE A 1 101 ? 5.243 -6.022 -11.450 1.00 93.12 101 PHE A O 1
ATOM 818 N N . LEU A 1 102 ? 7.121 -4.828 -11.007 1.00 92.94 102 LEU A N 1
ATOM 819 C CA . LEU A 1 102 ? 6.699 -3.549 -11.571 1.00 92.94 102 LEU A CA 1
ATOM 820 C C . LEU A 1 102 ? 7.810 -2.981 -12.459 1.00 92.94 102 LEU A C 1
ATOM 822 O O . LEU A 1 102 ? 8.986 -2.937 -12.090 1.00 92.94 102 LEU A O 1
ATOM 826 N N . LYS A 1 103 ? 7.426 -2.486 -13.625 1.00 92.25 103 LYS A N 1
ATOM 827 C CA . LYS A 1 103 ? 8.259 -1.798 -14.597 1.00 92.25 103 LYS A CA 1
ATOM 828 C C . LYS A 1 103 ? 8.643 -0.422 -14.076 1.00 92.25 103 LYS A C 1
ATOM 830 O O . LYS A 1 103 ? 7.807 0.459 -13.858 1.00 92.25 103 LYS A O 1
ATOM 835 N N . LYS A 1 104 ? 9.950 -0.198 -13.980 1.00 90.12 104 LYS A N 1
ATOM 836 C CA . LYS A 1 104 ? 10.526 1.122 -13.736 1.00 90.12 104 LYS A CA 1
ATOM 837 C C . LYS A 1 104 ? 10.726 1.849 -15.069 1.00 90.12 104 LYS A C 1
ATOM 839 O O .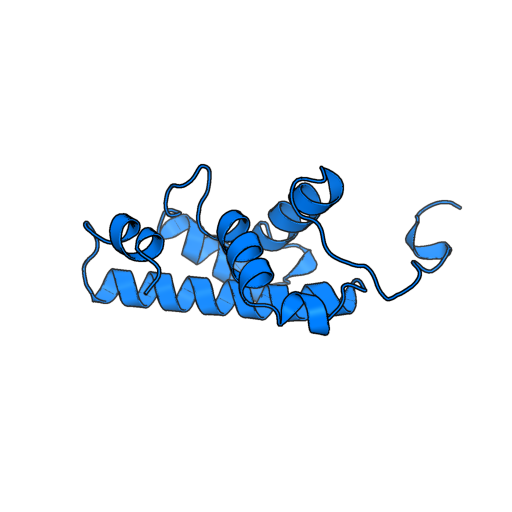 LYS A 1 104 ? 11.384 1.332 -15.967 1.00 90.12 104 LYS A O 1
ATOM 844 N N . VAL A 1 105 ? 10.133 3.033 -15.214 1.00 88.69 105 VAL A N 1
ATOM 845 C CA . VAL A 1 105 ? 10.202 3.871 -16.428 1.00 88.69 105 VAL A CA 1
ATOM 846 C C . VAL A 1 105 ? 11.191 5.027 -16.300 1.00 88.69 105 VAL A C 1
ATOM 848 O O . VAL A 1 105 ? 11.716 5.492 -17.308 1.00 88.69 105 VAL A O 1
ATOM 851 N N . LYS A 1 106 ? 11.497 5.481 -15.078 1.00 76.44 106 LYS A N 1
ATOM 852 C CA . LYS A 1 106 ? 12.574 6.456 -14.848 1.00 76.44 106 LYS A CA 1
ATOM 853 C C . LYS A 1 106 ? 13.894 5.732 -14.594 1.00 76.44 106 LYS A C 1
ATOM 855 O O . LYS A 1 106 ? 13.969 4.867 -13.722 1.00 76.44 106 LYS A O 1
ATOM 860 N N . LYS A 1 107 ? 14.955 6.128 -15.308 1.00 60.75 107 LYS A N 1
ATOM 861 C CA . LYS A 1 107 ? 16.330 5.757 -14.940 1.00 60.75 107 LYS A CA 1
ATOM 862 C C . LYS A 1 107 ? 16.622 6.324 -13.549 1.00 60.75 107 LYS A C 1
ATOM 864 O O . LYS A 1 107 ? 16.442 7.523 -13.343 1.00 60.75 107 LYS A O 1
ATOM 869 N N . ILE A 1 108 ? 17.056 5.467 -12.625 1.00 59.62 108 ILE A N 1
ATOM 870 C CA . ILE A 1 108 ? 17.572 5.891 -11.316 1.00 59.62 108 ILE A CA 1
ATOM 871 C C . ILE A 1 108 ? 18.709 6.876 -11.587 1.00 59.62 108 ILE A C 1
ATOM 873 O O . ILE A 1 108 ? 19.639 6.547 -12.333 1.00 59.62 108 ILE A O 1
ATOM 877 N N . LYS A 1 109 ? 18.620 8.096 -11.052 1.00 59.00 109 LYS A N 1
ATOM 878 C CA . LYS A 1 109 ? 19.703 9.067 -11.230 1.00 59.00 109 LYS A CA 1
ATOM 879 C C . LYS A 1 109 ? 20.890 8.600 -10.393 1.00 59.00 109 LYS A C 1
ATOM 881 O O . LYS A 1 109 ? 20.717 8.108 -9.285 1.00 59.00 109 LYS A O 1
ATOM 886 N N . ARG A 1 110 ? 22.110 8.727 -10.923 1.00 51.38 110 ARG A N 1
ATOM 887 C CA . ARG A 1 110 ? 23.325 8.105 -10.357 1.00 51.38 110 ARG A CA 1
ATOM 888 C C . ARG A 1 110 ? 23.544 8.417 -8.864 1.00 51.38 110 ARG A C 1
ATOM 89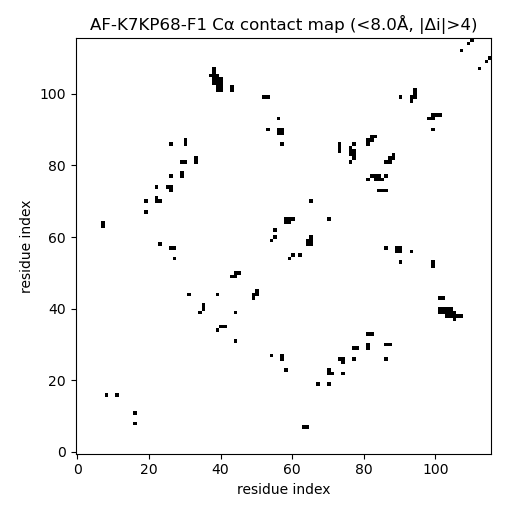0 O O . ARG A 1 110 ? 24.018 7.550 -8.143 1.00 51.38 110 ARG A O 1
ATOM 897 N N . TRP A 1 111 ? 23.147 9.605 -8.400 1.00 64.06 111 TRP A N 1
ATOM 898 C CA . TRP A 1 111 ? 23.245 10.034 -6.997 1.00 64.06 111 TRP A CA 1
ATOM 899 C C . TRP A 1 111 ? 22.190 9.425 -6.054 1.00 64.06 111 TRP A C 1
ATOM 901 O O . TRP A 1 111 ? 22.376 9.451 -4.845 1.00 64.06 111 TRP A O 1
ATOM 911 N N . GLU A 1 112 ? 21.104 8.843 -6.569 1.00 57.38 112 GLU A N 1
ATOM 912 C CA . GLU A 1 112 ? 20.081 8.154 -5.762 1.00 57.38 112 GLU A CA 1
ATOM 913 C C . GLU A 1 112 ? 20.527 6.746 -5.330 1.00 57.38 112 GLU A C 1
ATOM 915 O O . GLU A 1 112 ? 19.917 6.146 -4.451 1.00 57.38 112 GLU A O 1
ATOM 920 N N . LEU A 1 113 ? 21.597 6.205 -5.928 1.00 59.31 113 LEU A N 1
ATOM 921 C CA . LEU A 1 113 ? 22.120 4.868 -5.619 1.00 59.31 113 LEU A CA 1
ATOM 922 C C . LEU A 1 113 ? 22.994 4.821 -4.356 1.00 59.31 113 LEU A C 1
ATOM 924 O O . LEU A 1 113 ? 23.491 3.746 -4.027 1.00 59.31 113 LEU A O 1
ATOM 928 N N . GLY A 1 114 ? 23.235 5.953 -3.682 1.00 52.88 114 GLY A N 1
ATOM 929 C CA . GLY A 1 114 ? 24.091 6.014 -2.487 1.00 52.88 114 GLY A CA 1
ATOM 930 C C . GLY A 1 114 ? 25.536 5.549 -2.719 1.00 52.88 114 GLY A C 1
ATOM 931 O O . GLY A 1 114 ? 26.249 5.274 -1.764 1.00 52.88 114 GLY A O 1
ATOM 932 N N . ARG A 1 115 ? 25.960 5.432 -3.984 1.00 46.97 115 ARG A N 1
ATOM 933 C CA . ARG A 1 115 ? 27.324 5.089 -4.394 1.00 46.97 115 ARG A CA 1
ATOM 934 C C . ARG A 1 115 ? 28.063 6.378 -4.760 1.00 46.97 115 ARG A C 1
ATOM 936 O O . ARG A 1 115 ? 28.160 6.711 -5.942 1.00 46.97 115 ARG A O 1
ATOM 943 N N . LEU A 1 116 ? 28.491 7.115 -3.740 1.00 45.75 116 LEU A N 1
ATOM 944 C CA . LEU A 1 116 ? 29.674 7.981 -3.792 1.00 45.75 116 LEU A CA 1
ATOM 945 C C . LEU A 1 116 ? 30.800 7.224 -3.088 1.00 45.75 116 LEU A C 1
ATOM 947 O O . LEU A 1 116 ? 31.918 7.240 -3.636 1.00 45.75 116 LEU A O 1
#

Mean predicted aligned error: 8.25 Å

Foldseek 3Di:
DPPLVVVQCPPPDPVRVVLLVVLLVLLLVLLLVVVVVVQFDNVQCPDPVLSVLLSCQQAQDVSHGDDSVVSVQQNVQSVVPNCRGPSNVSVVVCCVVVVHDTDGHDDDDPVNVVPD

Radius of gyration: 15.28 Å; Cα contacts (8 Å, |Δi|>4): 96; chains: 1; bounding box: 51×26×32 Å

Organism: Glycine max (NCBI:txid3847)

pLDDT: mean 84.54, std 15.88, range [33.06, 97.62]

Solvent-accessible surface area (backbone atoms only — not comparable to full-atom values): 6846 Å² total; per-residue (Å²): 131,71,69,72,65,59,73,67,48,76,92,49,53,71,70,51,48,51,51,50,52,52,37,50,52,53,44,50,54,46,47,67,59,50,43,48,76,77,19,34,39,62,74,58,60,69,34,65,69,50,43,53,53,53,45,41,72,65,46,27,64,94,79,36,66,64,53,70,70,54,43,55,50,45,42,53,34,40,74,76,36,37,89,78,14,67,61,43,47,52,49,52,49,31,38,76,68,68,75,39,91,76,60,68,70,52,81,81,55,73,80,78,67,76,74,129